Protein AF-A0AAE1VRE1-F1 (afdb_monomer_lite)

Organism: NCBI:txid243964

Radius of gyration: 19.99 Å; chains: 1; bounding box: 38×54×47 Å

InterPro domains:
  IPR001705 Large ribosomal subunit protein bL33 [PF00471] (12-58)
  IPR001705 Large ribosomal subunit protein bL33 [TIGR01023] (4-60)
  IPR011332 Zinc-binding ribosomal protein [SSF57829] (5-58)
  IPR038584 Large ribosomal subunit protein bL33 superfamily [G3DSA:2.20.28.120] (3-74)

pLDDT: mean 82.34, std 11.05, range [53.0, 96.31]

Foldseek 3Di:
DDDPDDDDFAKKWFAFPVPPRDIDIDTDDPVNVPDPDWDWDFDADVVVRHGGITTIDHDDPDPVVVVVVVVVVVVVVVVVVVVD

Sequence (84 aa):
MGDKKKAGALFVRLVSAAGTGFFYVKKKTKKLQTSQTKLEFRKFDPRVNRHVLFKEEKMKKLAKIKLLKALQRDVFESLSSNYD

Structure (mmCIF, N/CA/C/O backbone):
data_AF-A0AAE1VRE1-F1
#
_entry.id   AF-A0AAE1VRE1-F1
#
loop_
_atom_site.group_PDB
_atom_site.id
_atom_site.type_symbol
_atom_site.label_atom_id
_atom_site.label_alt_id
_atom_site.label_comp_id
_atom_site.label_asym_id
_atom_site.label_entity_id
_atom_site.label_seq_id
_atom_site.pdbx_PDB_ins_code
_atom_site.Cartn_x
_atom_site.Cartn_y
_atom_site.Cartn_z
_atom_site.occupancy
_atom_site.B_iso_or_equiv
_atom_site.auth_seq_id
_atom_site.auth_comp_id
_atom_site.auth_asym_id
_atom_site.auth_atom_id
_atom_site.pdbx_PDB_model_num
ATOM 1 N N . MET A 1 1 ? -18.801 2.942 34.548 1.00 53.00 1 MET A N 1
ATOM 2 C CA . MET A 1 1 ? -17.474 3.238 33.960 1.00 53.00 1 MET A CA 1
ATOM 3 C C . MET A 1 1 ? -17.535 2.853 32.488 1.00 53.00 1 MET A C 1
ATOM 5 O O . MET A 1 1 ? -17.646 1.674 32.204 1.00 53.00 1 MET A O 1
ATOM 9 N N . GLY A 1 2 ? -17.625 3.821 31.570 1.00 63.50 2 GLY A N 1
ATOM 10 C CA . GLY A 1 2 ? -17.894 3.542 30.153 1.00 63.50 2 GLY A CA 1
ATOM 11 C C . GLY A 1 2 ? -16.677 2.984 29.416 1.00 63.50 2 GLY A C 1
ATOM 12 O O . GLY A 1 2 ? -15.604 3.592 29.443 1.00 63.50 2 GLY A O 1
ATOM 13 N N . ASP A 1 3 ? -16.851 1.854 28.733 1.00 69.88 3 ASP A N 1
ATOM 14 C CA . ASP A 1 3 ? -15.823 1.235 27.900 1.00 69.88 3 ASP A CA 1
ATOM 15 C C . ASP A 1 3 ? -15.391 2.180 26.773 1.00 69.88 3 ASP A C 1
ATOM 17 O O . ASP A 1 3 ? -16.082 2.374 25.768 1.00 69.88 3 ASP A O 1
ATOM 21 N N . LYS A 1 4 ? -14.205 2.783 26.907 1.00 66.00 4 LYS A N 1
ATOM 22 C CA . LYS A 1 4 ? -13.593 3.555 25.820 1.00 66.00 4 LYS A CA 1
ATOM 23 C C . LYS A 1 4 ? -13.165 2.592 24.714 1.00 66.00 4 LYS A C 1
ATOM 25 O O . LYS A 1 4 ? -12.081 2.008 24.758 1.00 66.00 4 LYS A O 1
ATOM 30 N N . LYS A 1 5 ? -14.008 2.455 23.689 1.00 65.81 5 LYS A N 1
ATOM 31 C CA . LYS A 1 5 ? -13.712 1.692 22.469 1.00 65.81 5 LYS A CA 1
ATOM 32 C C . LYS A 1 5 ? -12.432 2.243 21.822 1.00 65.81 5 LYS A C 1
ATOM 34 O O . LYS A 1 5 ? -12.424 3.344 21.271 1.00 65.81 5 LYS A O 1
ATOM 39 N N . LYS A 1 6 ? -11.327 1.492 21.900 1.00 63.44 6 LYS A N 1
ATOM 40 C CA . LYS A 1 6 ? -10.063 1.858 21.241 1.00 63.44 6 LYS A CA 1
ATOM 41 C C . LYS A 1 6 ? -10.297 1.892 19.730 1.00 63.44 6 LYS A C 1
ATOM 43 O O . LYS A 1 6 ? -10.681 0.886 19.136 1.00 63.44 6 LYS A O 1
ATOM 48 N N . ALA A 1 7 ? -10.075 3.052 19.113 1.00 69.75 7 ALA A N 1
ATOM 49 C CA . ALA A 1 7 ? -10.163 3.195 17.666 1.00 69.75 7 ALA A CA 1
ATOM 50 C C . ALA A 1 7 ? -9.191 2.210 16.997 1.00 69.75 7 ALA A C 1
ATOM 52 O O . ALA A 1 7 ? -7.994 2.205 17.295 1.00 69.75 7 ALA A O 1
ATOM 53 N N . GLY A 1 8 ? -9.716 1.349 16.124 1.00 75.56 8 GLY A N 1
ATOM 54 C CA . GLY A 1 8 ? -8.917 0.346 15.426 1.00 75.56 8 GLY A CA 1
ATOM 55 C C . GLY A 1 8 ? -7.820 0.989 14.577 1.00 75.56 8 GLY A C 1
ATOM 56 O O . GLY A 1 8 ? -8.007 2.059 13.997 1.00 75.56 8 GLY A O 1
ATOM 57 N N . ALA A 1 9 ? -6.664 0.330 14.487 1.00 80.19 9 ALA A N 1
ATOM 58 C CA . ALA A 1 9 ? -5.587 0.772 13.610 1.00 80.19 9 ALA A CA 1
ATOM 59 C C . ALA A 1 9 ? -6.058 0.768 12.144 1.00 80.19 9 ALA A C 1
ATOM 61 O O . ALA A 1 9 ? -6.489 -0.264 11.629 1.00 80.19 9 ALA A O 1
ATOM 62 N N . LEU A 1 10 ? -5.968 1.919 11.470 1.00 84.62 10 LEU A N 1
ATOM 63 C CA . LEU A 1 10 ? -6.259 2.017 10.041 1.00 84.62 10 LEU A CA 1
ATOM 64 C C . LEU A 1 10 ? -5.004 1.674 9.241 1.00 84.62 10 LEU A C 1
ATOM 66 O O . LEU A 1 10 ? -3.951 2.290 9.418 1.00 84.62 10 LEU A O 1
ATOM 70 N N . PHE A 1 11 ? -5.136 0.698 8.351 1.00 87.06 11 PHE A N 1
ATOM 71 C CA . PHE A 1 11 ? -4.103 0.311 7.401 1.00 87.06 11 PHE A CA 1
ATOM 72 C C . PHE A 1 11 ? -4.486 0.772 5.999 1.00 87.06 11 PHE A C 1
ATOM 74 O O . PHE A 1 11 ? -5.652 0.714 5.605 1.00 87.06 11 PHE A O 1
ATOM 81 N N . VAL A 1 12 ? -3.486 1.207 5.245 1.00 90.44 12 VAL A N 1
ATOM 82 C CA . VAL A 1 12 ? -3.606 1.625 3.850 1.00 90.44 12 VAL A CA 1
ATOM 83 C C . VAL A 1 12 ? -2.653 0.814 2.993 1.00 90.44 12 VAL A C 1
ATOM 85 O O . VAL A 1 12 ? -1.657 0.270 3.490 1.00 90.44 12 VAL A O 1
ATOM 88 N N . ARG A 1 13 ? -2.976 0.710 1.707 1.00 92.25 13 ARG A N 1
ATOM 89 C CA . ARG A 1 13 ? -2.120 0.048 0.728 1.00 92.25 13 ARG A CA 1
ATOM 90 C C . ARG A 1 13 ? -1.436 1.122 -0.098 1.00 92.25 13 ARG A C 1
ATOM 92 O O . ARG A 1 13 ? -2.077 2.071 -0.525 1.00 92.25 13 ARG A O 1
ATOM 99 N N . LEU A 1 14 ? -0.137 0.976 -0.292 1.00 94.19 14 LEU A N 1
ATOM 100 C CA . LEU A 1 14 ? 0.629 1.764 -1.244 1.00 94.19 14 LEU A CA 1
ATOM 101 C C . LEU A 1 14 ? 0.810 0.881 -2.470 1.00 94.19 14 LEU A C 1
ATOM 103 O O . LEU A 1 14 ? 1.494 -0.136 -2.365 1.00 94.19 14 LEU A O 1
ATOM 107 N N . VAL A 1 15 ? 0.167 1.225 -3.579 1.00 94.25 15 VAL A N 1
ATOM 108 C CA . VAL A 1 15 ? 0.164 0.443 -4.821 1.00 94.25 15 VAL A CA 1
ATOM 109 C C . VAL A 1 15 ? 1.199 1.014 -5.780 1.00 94.25 15 VAL A C 1
ATOM 111 O O . VAL A 1 15 ? 1.292 2.232 -5.938 1.00 94.25 15 VAL A O 1
ATOM 114 N N . SER A 1 16 ? 1.994 0.134 -6.391 1.00 95.06 16 SER A N 1
ATOM 115 C CA . SER A 1 16 ? 2.993 0.513 -7.391 1.00 95.06 16 SER A CA 1
ATOM 116 C C . SER A 1 16 ? 2.326 1.126 -8.621 1.00 95.06 16 SER A C 1
ATOM 118 O O . SER A 1 16 ? 1.482 0.494 -9.258 1.00 95.06 16 SER A O 1
ATOM 120 N N . ALA A 1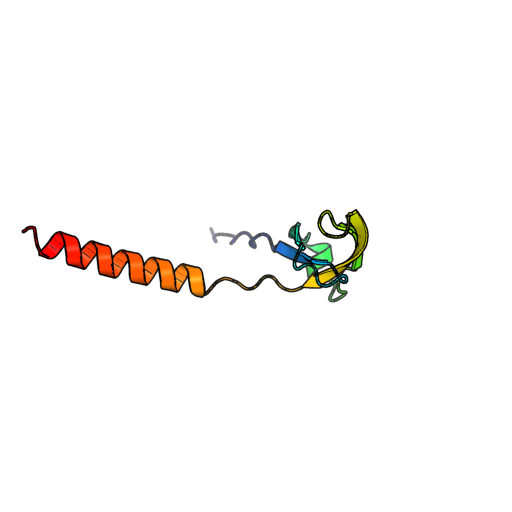 17 ? 2.734 2.340 -8.994 1.00 9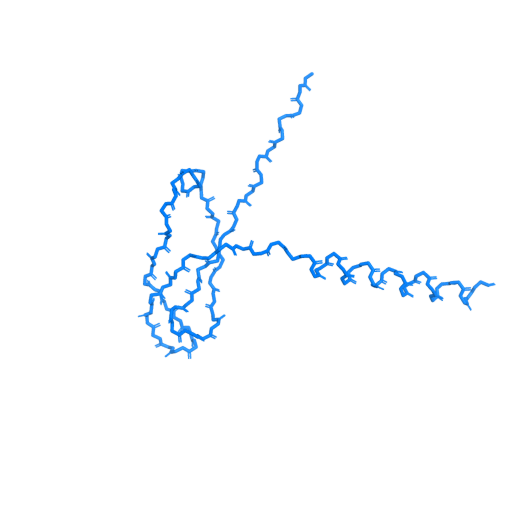2.25 17 ALA A N 1
ATOM 121 C CA . ALA A 1 17 ? 2.247 3.011 -10.199 1.00 92.25 17 ALA A CA 1
ATOM 122 C C . ALA A 1 17 ? 2.759 2.357 -11.494 1.00 92.25 17 ALA A C 1
ATOM 124 O O . ALA A 1 17 ? 2.269 2.682 -12.569 1.00 92.25 17 ALA A O 1
ATOM 125 N N . ALA A 1 18 ? 3.712 1.422 -11.406 1.00 90.88 18 ALA A N 1
ATOM 126 C CA . ALA A 1 18 ? 4.206 0.664 -12.553 1.00 90.88 18 ALA A CA 1
ATOM 127 C C . ALA A 1 18 ? 3.260 -0.470 -12.998 1.00 90.88 18 ALA A C 1
ATOM 129 O O . ALA A 1 18 ? 3.595 -1.218 -13.910 1.00 90.88 18 ALA A O 1
ATOM 130 N N . GLY A 1 19 ? 2.100 -0.638 -12.350 1.00 89.38 19 GLY A N 1
ATOM 131 C CA . GLY A 1 19 ? 1.073 -1.595 -12.781 1.00 89.38 19 GLY A CA 1
ATOM 132 C C . GLY A 1 19 ? 1.393 -3.064 -12.486 1.00 89.38 19 GLY A C 1
ATOM 133 O O . GLY A 1 19 ? 0.683 -3.951 -12.940 1.00 89.38 19 GLY A O 1
ATOM 134 N N . THR A 1 20 ? 2.422 -3.350 -11.686 1.00 90.75 20 THR A N 1
ATOM 135 C CA . THR A 1 20 ? 2.861 -4.725 -11.378 1.00 90.75 20 THR A CA 1
ATOM 136 C C . THR A 1 20 ? 1.964 -5.476 -10.393 1.00 90.75 20 THR A C 1
ATOM 138 O O . THR A 1 20 ? 2.171 -6.662 -10.131 1.00 90.75 20 THR A O 1
ATOM 141 N N . GLY A 1 21 ? 1.018 -4.776 -9.762 1.00 88.88 21 GLY A N 1
ATOM 142 C CA . GLY A 1 21 ? 0.193 -5.311 -8.681 1.00 88.88 21 GLY A CA 1
ATOM 143 C C . GLY A 1 21 ? 0.928 -5.489 -7.346 1.00 88.88 21 GLY A C 1
ATOM 144 O O . GLY A 1 21 ? 0.321 -5.965 -6.385 1.00 88.88 21 GLY A O 1
ATOM 145 N N . PHE A 1 22 ? 2.207 -5.105 -7.238 1.00 92.88 22 PHE A N 1
ATOM 146 C CA . PHE A 1 22 ? 2.910 -5.085 -5.956 1.00 92.88 22 PHE A CA 1
ATOM 147 C C . PHE A 1 22 ? 2.434 -3.918 -5.082 1.00 92.88 22 PHE A C 1
ATOM 149 O O . PHE A 1 22 ? 2.183 -2.806 -5.558 1.00 92.88 22 PHE A O 1
ATOM 156 N N . PHE A 1 23 ? 2.304 -4.172 -3.780 1.00 93.75 23 PHE A N 1
ATOM 157 C CA . PHE A 1 23 ? 1.859 -3.168 -2.827 1.00 93.75 23 PHE A CA 1
ATOM 158 C C . PHE A 1 23 ? 2.496 -3.363 -1.456 1.00 93.75 23 PHE A C 1
ATOM 160 O O . PHE A 1 23 ? 2.707 -4.484 -0.996 1.00 93.75 23 PHE A O 1
ATOM 167 N N . TYR A 1 24 ? 2.711 -2.251 -0.761 1.00 93.94 24 TYR A N 1
ATOM 168 C CA . TYR A 1 24 ? 3.057 -2.257 0.654 1.00 93.94 24 TYR A CA 1
ATOM 169 C C . TYR A 1 24 ? 1.821 -2.006 1.508 1.00 93.94 24 TYR A C 1
ATOM 171 O O . TYR A 1 24 ? 0.933 -1.243 1.132 1.00 93.94 24 TYR A O 1
ATOM 179 N N . VAL A 1 25 ? 1.792 -2.597 2.699 1.00 92.88 25 VAL A N 1
ATOM 180 C CA . VAL A 1 25 ? 0.805 -2.266 3.729 1.00 92.88 25 VAL A CA 1
ATOM 181 C C . VAL A 1 25 ? 1.461 -1.356 4.757 1.00 92.88 25 VAL A C 1
ATOM 183 O O . VAL A 1 25 ? 2.537 -1.658 5.277 1.00 92.88 25 VAL A O 1
ATOM 186 N N . LYS A 1 26 ? 0.821 -0.227 5.057 1.00 90.44 26 LYS A N 1
ATOM 187 C CA . LYS A 1 26 ? 1.279 0.704 6.091 1.00 90.44 26 LYS A CA 1
ATOM 188 C C . LYS A 1 26 ? 0.141 1.070 7.027 1.00 90.44 26 LYS A C 1
ATOM 190 O O . LYS A 1 26 ? -1.002 1.236 6.614 1.00 90.44 26 LYS A O 1
ATOM 195 N N . LYS A 1 27 ? 0.470 1.205 8.310 1.00 89.06 27 LYS A N 1
ATOM 196 C CA . LYS A 1 27 ? -0.436 1.746 9.323 1.00 89.06 27 LYS A CA 1
ATOM 197 C C . LYS A 1 27 ? -0.452 3.268 9.193 1.00 89.06 27 LYS A C 1
ATOM 199 O O . LYS A 1 27 ? 0.604 3.890 9.276 1.00 89.06 27 LYS A O 1
ATOM 204 N N . LYS A 1 28 ? -1.630 3.871 9.031 1.00 84.75 28 LYS A N 1
ATOM 205 C CA . LYS A 1 28 ? -1.783 5.326 9.137 1.00 84.75 28 LYS A CA 1
ATOM 206 C C . LYS A 1 28 ? -1.828 5.735 10.606 1.00 84.75 28 LYS A C 1
ATOM 208 O O . LYS A 1 28 ? -2.605 5.182 11.388 1.00 84.75 28 LYS A O 1
ATOM 213 N N . THR A 1 29 ? -1.002 6.710 10.978 1.00 83.94 29 THR A N 1
ATOM 214 C CA . THR A 1 29 ? -1.057 7.352 12.298 1.00 83.94 29 THR A CA 1
ATOM 215 C C . THR A 1 29 ? -2.242 8.316 12.361 1.00 83.94 29 THR A C 1
ATOM 217 O O . THR A 1 29 ? -2.702 8.802 11.333 1.00 83.94 29 THR A O 1
ATOM 220 N N . LYS A 1 30 ? -2.741 8.614 13.567 1.00 76.38 30 LYS A N 1
ATOM 221 C CA . LYS A 1 30 ? -3.957 9.427 13.769 1.00 76.38 30 LYS A CA 1
ATOM 222 C C . LYS A 1 30 ? -3.898 10.795 13.069 1.00 76.38 30 LYS A C 1
ATOM 224 O O . LYS A 1 30 ? -4.887 11.215 12.488 1.00 76.38 30 LYS A O 1
ATOM 229 N N . LYS A 1 31 ? -2.725 11.441 13.043 1.00 77.94 31 LYS A N 1
ATOM 230 C CA . LYS A 1 31 ? -2.508 12.717 12.333 1.00 77.94 31 LYS A CA 1
ATOM 231 C C . LYS A 1 31 ? -2.735 12.586 10.818 1.00 77.94 31 LYS A C 1
ATOM 233 O O . LYS A 1 31 ? -3.439 13.393 10.228 1.00 77.94 31 LYS A O 1
ATOM 238 N N . LEU A 1 32 ? -2.199 11.521 10.222 1.00 75.00 32 LEU A N 1
ATOM 239 C CA . LEU A 1 32 ? -2.317 11.206 8.793 1.00 75.00 32 LEU A CA 1
ATOM 240 C C . LEU A 1 32 ? -3.702 10.673 8.384 1.00 75.00 32 LEU A C 1
ATOM 242 O O . LEU A 1 32 ? -3.996 10.558 7.196 1.00 75.00 32 LEU A O 1
ATOM 246 N N . GLN A 1 33 ? -4.536 10.292 9.354 1.00 72.31 33 GLN A N 1
ATOM 247 C CA . GLN A 1 33 ? -5.932 9.913 9.118 1.00 72.31 33 GLN A CA 1
ATOM 248 C C . GLN A 1 33 ? -6.826 11.144 8.957 1.00 72.31 33 GLN A C 1
ATOM 250 O O . GLN A 1 33 ? -7.736 11.114 8.139 1.00 72.31 33 GLN A O 1
ATOM 255 N N . THR A 1 34 ? -6.570 12.207 9.725 1.00 72.81 34 THR A N 1
ATOM 256 C CA . THR A 1 34 ? -7.338 13.458 9.647 1.00 72.81 34 THR A CA 1
ATOM 257 C C . THR A 1 34 ? -7.018 14.244 8.375 1.00 72.81 34 THR A C 1
ATOM 259 O O . THR A 1 34 ? -7.880 14.928 7.835 1.00 72.81 34 THR A O 1
ATOM 262 N N . SER A 1 35 ? -5.791 14.133 7.865 1.00 72.31 35 SER A N 1
ATOM 263 C CA . SER A 1 35 ? -5.405 14.726 6.586 1.00 72.31 35 SER A CA 1
ATOM 264 C C . SER A 1 35 ? -6.000 13.931 5.417 1.00 72.31 35 SER A C 1
ATOM 266 O O . SER A 1 35 ? -5.671 12.758 5.236 1.00 72.31 35 SER A O 1
ATOM 268 N N . GLN A 1 36 ? -6.817 14.581 4.586 1.00 72.19 36 GLN A N 1
ATOM 269 C CA . GLN A 1 36 ? -7.405 13.988 3.375 1.00 72.19 36 GLN A CA 1
ATOM 270 C C . GLN A 1 36 ? -6.378 13.772 2.239 1.00 72.19 36 GLN A C 1
ATOM 272 O O . GLN A 1 36 ? -6.686 13.159 1.216 1.00 72.19 36 GLN A O 1
ATOM 277 N N . THR A 1 37 ? -5.146 14.255 2.409 1.00 81.56 37 THR A N 1
ATOM 278 C CA . THR A 1 37 ? -4.072 14.145 1.420 1.00 81.56 37 THR A CA 1
ATOM 279 C C . THR A 1 37 ? -3.656 12.687 1.216 1.00 81.56 37 THR A C 1
ATOM 281 O O . THR A 1 37 ? -3.291 11.984 2.164 1.00 81.56 37 THR A O 1
ATOM 284 N N . LYS A 1 38 ? -3.706 12.225 -0.039 1.00 81.69 38 LYS A N 1
ATOM 285 C CA . LYS A 1 38 ? -3.215 10.898 -0.430 1.00 81.69 38 LYS A CA 1
ATOM 286 C C . LYS A 1 38 ? -1.694 10.871 -0.349 1.00 81.69 38 LYS A C 1
ATOM 288 O O . LYS A 1 38 ? -1.034 11.814 -0.775 1.00 81.69 38 LYS A O 1
ATOM 293 N N . LEU A 1 39 ? -1.148 9.787 0.192 1.00 86.31 39 LEU A N 1
ATOM 294 C CA . LEU A 1 39 ? 0.295 9.612 0.280 1.00 86.31 39 LEU A CA 1
ATOM 295 C C . LEU A 1 39 ? 0.873 9.114 -1.046 1.00 86.31 39 LEU A C 1
ATOM 297 O O . LEU A 1 39 ? 0.383 8.137 -1.616 1.00 86.31 39 LEU A O 1
ATOM 301 N N . GLU A 1 40 ? 1.957 9.749 -1.482 1.00 91.00 40 GLU A N 1
ATOM 302 C CA . GLU A 1 40 ? 2.751 9.321 -2.629 1.00 91.00 40 GLU A CA 1
ATOM 303 C C . GLU A 1 40 ? 4.218 9.199 -2.218 1.00 91.00 40 GLU A C 1
ATOM 305 O O . GLU A 1 40 ? 4.780 10.099 -1.595 1.00 91.00 40 GLU A O 1
ATOM 310 N N . PHE A 1 41 ? 4.843 8.064 -2.530 1.00 91.31 41 PHE A N 1
ATOM 311 C CA . PHE A 1 41 ? 6.234 7.802 -2.156 1.00 91.31 41 PHE A CA 1
ATOM 312 C C . PHE A 1 41 ? 6.982 7.105 -3.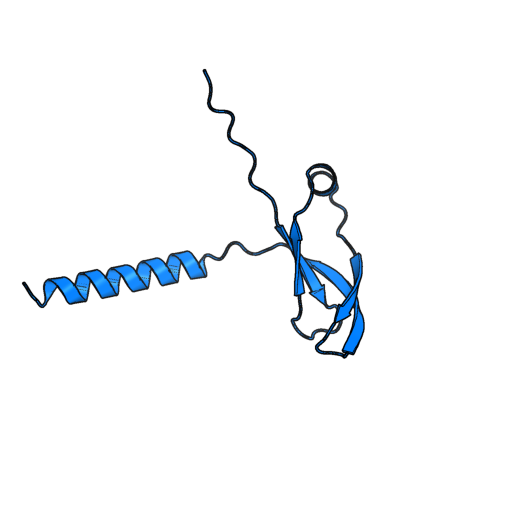276 1.00 91.31 41 PHE A C 1
ATOM 314 O O . PHE A 1 41 ? 6.451 6.191 -3.900 1.00 91.31 41 PHE A O 1
ATOM 321 N N . ARG A 1 42 ? 8.257 7.447 -3.467 1.00 94.88 42 ARG A N 1
ATOM 322 C CA . ARG A 1 42 ? 9.140 6.665 -4.331 1.00 94.88 42 ARG A CA 1
ATOM 323 C C . ARG A 1 42 ? 9.725 5.499 -3.535 1.00 94.88 42 ARG A C 1
ATOM 325 O O . ARG A 1 42 ? 10.401 5.710 -2.530 1.00 94.88 42 ARG A O 1
ATOM 332 N N . LYS A 1 43 ? 9.429 4.265 -3.943 1.00 94.88 43 LYS A N 1
ATOM 333 C CA . LYS A 1 43 ? 9.895 3.035 -3.282 1.00 94.88 43 LYS A CA 1
ATOM 334 C C . LYS A 1 43 ? 10.320 1.998 -4.304 1.00 94.88 43 LYS A C 1
ATOM 336 O O . LYS A 1 43 ? 9.926 2.062 -5.463 1.00 94.88 43 LYS A O 1
ATOM 341 N N . PHE A 1 44 ? 11.135 1.055 -3.859 1.00 96.31 44 PHE A N 1
ATOM 342 C CA . PHE A 1 44 ? 11.537 -0.075 -4.674 1.00 96.31 44 PHE A CA 1
ATOM 343 C C . PHE A 1 44 ? 10.340 -0.988 -4.958 1.00 96.31 44 PHE A C 1
ATOM 345 O O . PHE A 1 44 ? 9.609 -1.360 -4.042 1.00 96.31 44 PHE A O 1
ATOM 352 N N . ASP A 1 45 ? 10.141 -1.340 -6.222 1.00 94.12 45 ASP A N 1
ATOM 353 C CA . ASP A 1 45 ? 9.240 -2.409 -6.632 1.00 94.12 45 ASP A CA 1
ATOM 354 C C . ASP A 1 45 ? 10.082 -3.611 -7.090 1.00 94.12 45 ASP A C 1
ATOM 356 O O . ASP A 1 45 ? 10.743 -3.515 -8.130 1.00 94.12 45 ASP A O 1
ATOM 360 N N . PRO A 1 46 ? 10.065 -4.742 -6.357 1.00 94.81 46 PRO A N 1
ATOM 361 C CA . PRO A 1 46 ? 10.858 -5.920 -6.700 1.00 94.81 46 PRO A CA 1
ATOM 362 C C . PRO A 1 46 ? 10.429 -6.571 -8.019 1.00 94.81 46 PRO A C 1
ATOM 364 O O . PRO A 1 46 ? 11.213 -7.308 -8.603 1.00 94.81 46 PRO A O 1
ATOM 367 N N . ARG A 1 47 ? 9.214 -6.302 -8.518 1.00 93.25 47 ARG A N 1
ATOM 368 C CA . ARG A 1 47 ? 8.737 -6.868 -9.789 1.00 93.25 47 ARG A CA 1
ATOM 369 C C . ARG A 1 47 ? 9.318 -6.152 -11.005 1.00 93.25 47 ARG A C 1
ATOM 371 O O . ARG A 1 47 ? 9.498 -6.774 -12.042 1.00 93.25 47 ARG A O 1
ATOM 378 N N . VAL A 1 48 ? 9.608 -4.855 -10.881 1.00 92.44 48 VAL A N 1
ATOM 379 C CA . VAL A 1 48 ? 10.274 -4.066 -11.938 1.00 92.44 48 VAL A CA 1
ATOM 380 C C . VAL A 1 48 ? 11.780 -3.957 -11.686 1.00 92.44 48 VAL A C 1
ATOM 382 O O . VAL A 1 48 ? 12.532 -3.591 -12.589 1.00 92.44 48 VAL A O 1
ATOM 385 N N . ASN A 1 49 ? 12.212 -4.250 -10.456 1.00 94.06 49 ASN A N 1
ATOM 386 C CA . ASN A 1 49 ? 13.569 -4.063 -9.956 1.00 94.06 49 ASN A CA 1
ATOM 387 C C . ASN A 1 49 ? 14.024 -2.587 -9.988 1.00 94.06 49 ASN A C 1
ATOM 389 O O . ASN A 1 49 ? 15.166 -2.274 -10.317 1.00 94.06 49 ASN A O 1
ATOM 393 N N . ARG A 1 50 ? 13.110 -1.642 -9.708 1.00 94.44 50 ARG A N 1
ATOM 394 C CA . ARG A 1 50 ? 13.384 -0.187 -9.766 1.00 94.44 50 ARG A CA 1
ATOM 395 C C . ARG A 1 50 ? 12.618 0.584 -8.701 1.00 94.44 50 ARG A C 1
ATOM 397 O O . ARG A 1 50 ? 11.594 0.128 -8.198 1.00 94.44 50 ARG A O 1
ATOM 404 N N . HIS A 1 51 ? 13.076 1.802 -8.415 1.00 95.12 51 HIS A N 1
ATOM 405 C CA . HIS A 1 51 ? 12.360 2.747 -7.561 1.00 95.12 51 HIS A CA 1
ATOM 406 C C . HIS A 1 51 ? 11.287 3.505 -8.342 1.00 95.12 51 HIS A C 1
ATOM 408 O O . HIS A 1 51 ? 11.586 4.420 -9.117 1.00 95.12 51 HIS A O 1
ATOM 414 N N . VAL A 1 52 ? 10.034 3.149 -8.089 1.00 95.19 52 VAL A N 1
ATOM 415 C CA . VAL A 1 52 ? 8.849 3.692 -8.757 1.00 95.19 52 VAL A CA 1
ATOM 416 C C . VAL A 1 52 ? 7.976 4.458 -7.771 1.00 95.19 52 VAL A C 1
ATOM 418 O O . VAL A 1 52 ? 8.151 4.370 -6.553 1.00 95.19 52 VAL A O 1
ATOM 421 N N . LEU A 1 53 ? 7.056 5.259 -8.302 1.00 95.75 53 LEU A N 1
ATOM 422 C CA . LEU A 1 53 ? 6.072 5.960 -7.490 1.00 95.75 53 LEU A CA 1
ATOM 423 C C . LEU A 1 53 ? 5.033 4.961 -6.969 1.00 95.75 53 LEU A C 1
ATOM 425 O O . LEU A 1 53 ? 4.519 4.139 -7.721 1.00 95.75 53 LEU A O 1
ATOM 429 N N . PHE A 1 54 ? 4.710 5.049 -5.689 1.00 95.19 54 PHE A N 1
ATOM 430 C CA . PHE A 1 54 ? 3.638 4.304 -5.050 1.00 95.19 54 PHE A CA 1
ATOM 431 C C . PHE A 1 54 ? 2.561 5.274 -4.588 1.00 95.19 54 PHE A C 1
ATOM 433 O O . PHE A 1 54 ? 2.875 6.256 -3.914 1.00 95.19 54 PHE A O 1
ATOM 440 N N . LYS A 1 55 ? 1.305 4.966 -4.911 1.00 92.88 55 LYS A N 1
ATOM 441 C CA . LYS A 1 55 ? 0.138 5.781 -4.560 1.00 92.88 55 LYS A CA 1
ATOM 442 C C . LYS A 1 55 ? -0.709 5.095 -3.502 1.00 92.88 55 LYS A C 1
ATOM 444 O O . LYS A 1 55 ? -0.842 3.871 -3.487 1.00 92.88 55 LYS A O 1
ATOM 449 N N . GLU A 1 56 ? -1.275 5.883 -2.598 1.00 91.75 56 GLU A N 1
ATOM 450 C CA . GLU A 1 56 ? -2.178 5.368 -1.580 1.00 91.75 56 GLU A CA 1
ATOM 451 C C . GLU A 1 56 ? -3.536 4.960 -2.158 1.00 91.75 56 GLU A C 1
ATOM 453 O O . GLU A 1 56 ? -4.252 5.762 -2.759 1.00 91.75 56 GLU A O 1
ATOM 458 N N . GLU A 1 57 ? -3.932 3.727 -1.857 1.00 90.00 57 GLU A N 1
ATOM 459 C CA . GLU A 1 57 ? -5.273 3.212 -2.075 1.00 90.00 57 GLU A CA 1
ATOM 460 C C . GLU A 1 57 ? -5.908 2.696 -0.781 1.00 90.00 57 GLU A C 1
ATOM 462 O O . GLU A 1 57 ? -5.262 2.162 0.135 1.00 90.00 57 GLU A O 1
ATOM 467 N N . LYS A 1 58 ? -7.237 2.821 -0.727 1.00 84.31 58 LYS A N 1
ATOM 468 C CA . LYS A 1 58 ? -8.039 2.343 0.395 1.00 84.31 58 LYS A CA 1
ATOM 469 C C . LYS A 1 58 ? -8.009 0.818 0.441 1.00 84.31 58 LYS A C 1
ATOM 471 O O . LYS A 1 58 ? -8.327 0.132 -0.529 1.00 84.31 58 LYS A O 1
ATOM 476 N N . MET A 1 59 ? -7.696 0.270 1.609 1.00 83.44 59 MET A N 1
ATOM 477 C CA . MET A 1 59 ? -7.784 -1.169 1.825 1.00 83.44 59 MET A CA 1
ATOM 478 C C . MET A 1 59 ? -9.257 -1.609 1.815 1.00 83.44 59 MET A C 1
ATOM 480 O O . MET A 1 59 ? -10.048 -1.186 2.662 1.00 83.44 59 MET A O 1
ATOM 484 N N . LYS A 1 60 ? -9.641 -2.470 0.863 1.00 77.06 60 LYS A N 1
ATOM 485 C CA . LYS A 1 60 ? -10.970 -3.097 0.845 1.00 77.06 60 LYS A CA 1
ATOM 486 C C . LYS A 1 60 ? -11.068 -4.073 2.021 1.00 77.06 60 LYS A C 1
ATOM 488 O O . LYS A 1 60 ? -10.281 -5.013 2.112 1.00 77.06 60 LYS A O 1
ATOM 493 N N . LYS A 1 61 ? -12.034 -3.869 2.922 1.00 68.06 61 LYS A N 1
ATOM 494 C CA . LYS A 1 61 ? -12.392 -4.888 3.917 1.00 68.06 61 LYS A CA 1
ATOM 495 C C . LYS A 1 61 ? -13.060 -6.039 3.168 1.00 68.06 61 LYS A C 1
ATOM 497 O O . LYS A 1 61 ? -14.080 -5.853 2.514 1.00 68.06 61 LYS A O 1
ATOM 502 N N . LEU A 1 62 ? -12.420 -7.202 3.201 1.00 63.88 62 LEU A N 1
ATOM 503 C CA . LEU A 1 62 ? -12.779 -8.367 2.400 1.00 63.88 62 LEU A CA 1
ATOM 504 C C . LEU A 1 62 ? -14.120 -8.961 2.854 1.00 63.88 62 LEU A C 1
ATOM 506 O O . LEU A 1 62 ? -14.160 -9.809 3.741 1.00 63.88 62 LEU A O 1
ATOM 510 N N . ALA A 1 63 ? -15.211 -8.574 2.188 1.00 64.25 63 ALA A N 1
ATOM 511 C CA . ALA A 1 63 ? -16.477 -9.314 2.228 1.00 64.25 63 ALA A CA 1
ATOM 512 C C . ALA A 1 63 ? -16.276 -10.787 1.809 1.00 64.25 63 ALA A C 1
ATOM 514 O O . ALA A 1 63 ? -16.900 -11.686 2.365 1.00 64.25 63 ALA A O 1
ATOM 515 N N . LYS A 1 64 ? -15.303 -11.039 0.920 1.00 61.56 64 LYS A N 1
ATOM 516 C CA . LYS A 1 64 ? -14.928 -12.370 0.424 1.00 61.5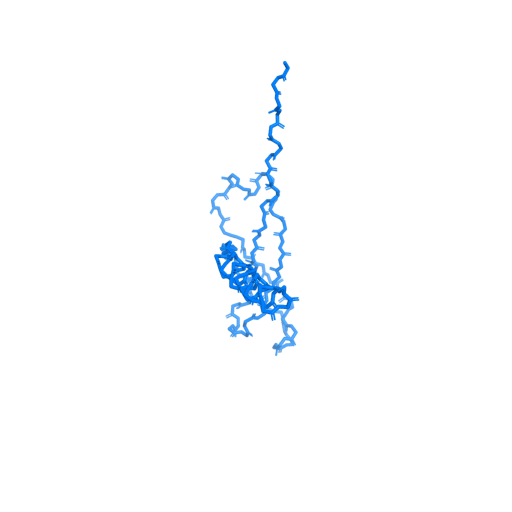6 64 LYS A CA 1
ATOM 517 C C . LYS A 1 64 ? -14.462 -13.335 1.525 1.00 61.56 64 LYS A C 1
ATOM 519 O O . LYS A 1 64 ? -14.772 -14.512 1.445 1.00 61.56 64 LYS A O 1
ATOM 524 N N . ILE A 1 65 ? -13.780 -12.857 2.576 1.00 69.94 65 ILE A N 1
ATOM 525 C CA . ILE A 1 65 ? -13.355 -13.717 3.702 1.00 69.94 65 ILE A CA 1
ATOM 526 C C . ILE A 1 65 ? -14.552 -14.120 4.566 1.00 69.94 65 ILE A C 1
ATOM 528 O O . ILE A 1 65 ? -14.607 -15.254 5.028 1.00 69.94 65 ILE A O 1
ATOM 532 N N . LYS A 1 66 ? -15.514 -13.213 4.786 1.00 73.31 66 LYS A N 1
ATOM 533 C CA . LYS A 1 66 ? -16.753 -13.563 5.496 1.00 73.31 66 LYS A CA 1
ATOM 534 C C . LYS A 1 66 ? -17.553 -14.604 4.713 1.00 73.31 66 LYS A C 1
ATOM 536 O O . LYS A 1 66 ? -17.989 -15.572 5.316 1.00 73.31 66 LYS A O 1
ATOM 541 N N . LEU A 1 67 ? -17.675 -14.420 3.397 1.00 76.81 67 LEU A N 1
ATOM 542 C CA . LEU A 1 67 ? -18.378 -15.345 2.507 1.00 76.81 67 LEU A CA 1
ATOM 543 C C . LEU A 1 67 ? -17.711 -16.730 2.470 1.00 76.81 67 LEU A C 1
ATOM 545 O O . LEU A 1 67 ? -18.387 -17.732 2.643 1.00 76.81 67 LEU A O 1
ATOM 549 N N . LEU A 1 68 ? -16.382 -16.788 2.323 1.00 78.94 68 LEU A N 1
ATOM 550 C CA . LEU A 1 68 ? -15.626 -18.049 2.336 1.00 78.94 68 LEU A CA 1
ATOM 551 C C . LEU A 1 68 ? -15.736 -18.779 3.678 1.00 78.94 68 LEU A C 1
ATOM 553 O O . LEU A 1 68 ? -15.876 -19.994 3.702 1.00 78.94 68 LEU A O 1
ATOM 557 N N . LYS A 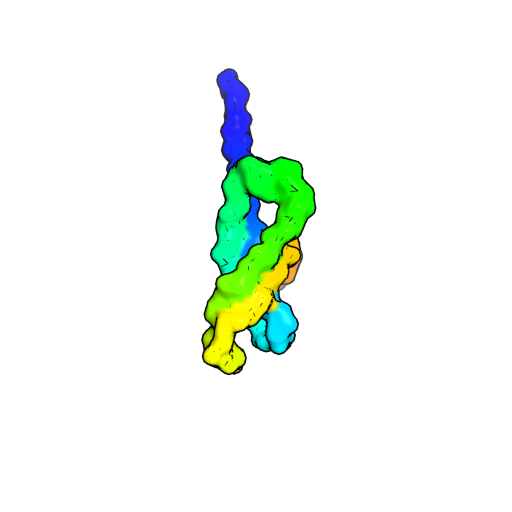1 69 ? -15.715 -18.039 4.793 1.00 82.31 69 LYS A N 1
ATOM 558 C CA . LYS A 1 69 ? -15.905 -18.618 6.129 1.00 82.31 69 LYS A CA 1
ATOM 559 C C . LYS A 1 69 ? -17.334 -19.096 6.381 1.00 82.31 69 LYS A C 1
ATOM 561 O O . LYS A 1 69 ? -17.502 -19.998 7.188 1.00 82.31 69 LYS A O 1
ATOM 566 N N . ALA A 1 70 ? -18.337 -18.475 5.761 1.00 83.19 70 ALA A N 1
ATOM 567 C CA . ALA A 1 70 ? -19.716 -18.957 5.817 1.00 83.19 70 ALA A CA 1
ATOM 568 C C . ALA A 1 70 ? -19.838 -20.272 5.036 1.00 83.19 70 ALA A C 1
ATOM 570 O O . ALA A 1 70 ? -20.159 -21.288 5.632 1.00 83.19 70 ALA A O 1
ATOM 571 N N . LEU A 1 71 ? -19.381 -20.286 3.779 1.00 85.12 71 LEU A N 1
ATOM 572 C CA . LEU A 1 71 ? -19.351 -21.489 2.938 1.00 85.12 71 LEU A CA 1
ATOM 573 C C . LEU A 1 71 ? -18.609 -22.667 3.588 1.00 85.12 71 LEU A C 1
ATOM 575 O O . LEU A 1 71 ? -19.069 -23.798 3.520 1.00 85.12 71 LEU A O 1
ATOM 579 N N . GLN A 1 72 ? -17.466 -22.418 4.234 1.00 85.69 72 GLN A N 1
ATOM 580 C CA . GLN A 1 72 ? -16.725 -23.476 4.928 1.00 85.69 72 GLN A CA 1
ATOM 581 C C . GLN A 1 72 ? -17.450 -24.019 6.168 1.00 85.69 72 GLN A C 1
ATOM 583 O O . GLN A 1 72 ? -17.227 -25.177 6.510 1.00 85.69 72 GLN A O 1
ATOM 588 N N . ARG A 1 73 ? -18.293 -23.220 6.842 1.00 84.12 73 ARG A N 1
ATOM 589 C CA . ARG A 1 73 ? -19.123 -23.714 7.954 1.00 84.12 73 ARG A CA 1
ATOM 590 C C . ARG A 1 73 ? -20.272 -24.572 7.452 1.00 84.12 73 ARG A C 1
ATOM 592 O O . ARG A 1 73 ? -20.446 -25.661 7.977 1.00 84.12 73 ARG A O 1
ATOM 599 N N . ASP A 1 74 ? -20.969 -24.121 6.413 1.00 85.00 74 ASP A N 1
ATOM 600 C CA . ASP A 1 74 ? -22.103 -24.857 5.843 1.00 85.00 74 ASP A CA 1
ATOM 601 C C . ASP A 1 74 ? -21.657 -26.252 5.367 1.00 85.00 74 ASP A C 1
ATOM 603 O O . ASP A 1 74 ? -22.303 -27.262 5.638 1.00 85.00 74 ASP A O 1
ATOM 607 N N . VAL A 1 75 ? -20.481 -26.327 4.731 1.00 86.12 75 VAL A N 1
ATOM 608 C CA . VAL A 1 75 ? -19.871 -27.605 4.336 1.00 86.12 75 VAL A CA 1
ATOM 609 C C . VAL A 1 75 ? -19.521 -28.468 5.557 1.00 86.12 75 VAL A C 1
ATOM 611 O O . VAL A 1 75 ? -19.770 -29.669 5.532 1.00 86.12 75 VAL A O 1
ATOM 614 N N . PHE A 1 76 ? -18.988 -27.890 6.638 1.00 85.19 76 PHE A N 1
ATOM 615 C CA . PHE A 1 76 ? -18.631 -28.634 7.853 1.00 85.19 76 PHE A CA 1
ATOM 616 C C . PHE A 1 76 ? -19.858 -29.224 8.571 1.00 85.19 76 PHE A C 1
ATOM 618 O O . PHE A 1 76 ? -19.836 -30.395 8.936 1.00 85.19 76 PHE A O 1
ATOM 625 N N . GLU A 1 77 ? -20.937 -28.450 8.709 1.00 82.44 77 GLU A N 1
ATOM 626 C CA . GLU A 1 77 ? -22.192 -28.896 9.337 1.00 82.44 77 GLU A CA 1
ATOM 627 C C . GLU A 1 77 ? -22.900 -29.979 8.501 1.00 82.44 77 GLU A C 1
ATOM 629 O O . GLU A 1 77 ? -23.443 -30.939 9.048 1.00 82.44 77 GLU A O 1
ATOM 634 N N . SER A 1 78 ? -22.829 -29.892 7.166 1.00 75.75 78 SER A N 1
ATOM 635 C CA . SER A 1 78 ? -23.387 -30.927 6.281 1.00 75.75 78 SER A CA 1
ATOM 636 C C . SER A 1 78 ? -22.643 -32.265 6.364 1.00 75.75 78 SER A C 1
ATOM 638 O O . SER A 1 78 ? -23.246 -33.322 6.199 1.00 75.75 78 SER A O 1
ATOM 640 N N . LEU A 1 79 ? -21.335 -32.242 6.632 1.00 76.19 79 LEU A N 1
ATOM 641 C CA . LEU A 1 79 ? -20.534 -33.458 6.748 1.00 76.19 79 LEU A CA 1
ATOM 642 C C . LEU A 1 79 ? -20.718 -34.134 8.108 1.00 76.19 79 LEU A C 1
ATOM 644 O O . LEU A 1 79 ? -20.691 -35.356 8.146 1.00 76.19 79 LEU A O 1
ATOM 648 N N . SER A 1 80 ? -20.957 -33.395 9.198 1.00 73.31 80 SER A N 1
ATOM 649 C CA . SER A 1 80 ? -21.220 -34.014 10.508 1.00 73.31 80 SER A CA 1
ATOM 650 C C . SER A 1 80 ? -22.583 -34.707 10.570 1.00 73.31 80 SER A C 1
ATOM 652 O O . SER A 1 80 ? -22.673 -35.795 11.120 1.00 73.31 80 SER A O 1
ATOM 654 N N . SER A 1 81 ? -23.617 -34.140 9.934 1.00 69.00 81 SER A N 1
ATOM 655 C CA . SER A 1 81 ? -24.976 -34.713 9.918 1.00 69.00 81 SER A CA 1
ATOM 656 C C . SER A 1 81 ? -25.094 -36.058 9.190 1.00 69.00 81 SER A C 1
ATOM 658 O O . SER A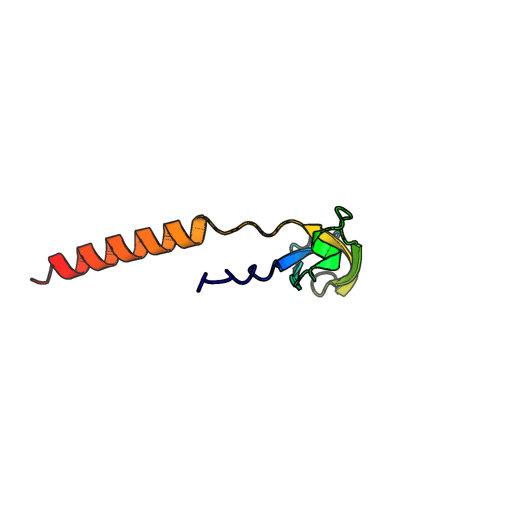 1 81 ? -26.109 -36.728 9.339 1.00 69.00 81 SER A O 1
ATOM 660 N N . ASN A 1 82 ? -24.114 -36.431 8.362 1.00 69.31 82 ASN A N 1
ATOM 661 C CA . ASN A 1 82 ? -24.113 -37.704 7.632 1.00 69.31 82 ASN A CA 1
ATOM 662 C C . ASN A 1 82 ? -23.389 -38.831 8.393 1.00 69.31 82 ASN A C 1
ATOM 664 O O . ASN A 1 82 ? -23.300 -39.945 7.881 1.00 69.31 82 ASN A O 1
ATOM 668 N N . TYR A 1 83 ? -22.835 -38.532 9.572 1.00 60.88 83 TYR A N 1
ATOM 669 C CA . TYR A 1 83 ? -22.107 -39.477 10.423 1.00 60.88 83 TYR A CA 1
ATOM 670 C C . TYR A 1 83 ? -22.768 -39.695 11.800 1.00 60.88 83 TYR A C 1
ATOM 672 O O . TYR A 1 83 ? -22.181 -40.396 12.625 1.00 60.88 83 TYR A O 1
ATOM 680 N N . ASP A 1 84 ? -23.967 -39.144 12.015 1.00 56.91 84 ASP A N 1
ATOM 681 C CA . ASP A 1 84 ? -24.891 -39.483 13.112 1.00 56.91 84 ASP A CA 1
ATOM 682 C C . ASP A 1 84 ? -25.969 -40.460 12.608 1.00 56.91 84 ASP A C 1
ATOM 684 O O . ASP A 1 84 ? -26.328 -41.393 13.364 1.00 56.91 84 ASP A O 1
#

Secondary structure (DSSP, 8-state):
-----PPPPEEEEEEETTSS--EEEEEEPHHHHH--PPPEEEEEETTTTEEEEEEEEEPPP-HHHHHHHHHHHHHHHHHHTT--